Protein AF-A0A958JVI6-F1 (afdb_monomer)

Structure (mmCIF, N/CA/C/O backbone):
data_AF-A0A958JVI6-F1
#
_entry.id   AF-A0A958JVI6-F1
#
loop_
_atom_site.group_PDB
_atom_site.id
_atom_site.type_symbol
_atom_site.label_atom_id
_atom_site.label_alt_id
_atom_site.label_comp_id
_atom_site.label_asym_id
_atom_site.label_entity_id
_atom_site.label_seq_id
_atom_site.pdbx_PDB_ins_code
_atom_site.Cartn_x
_atom_site.Cartn_y
_atom_site.Cartn_z
_atom_site.occupancy
_atom_site.B_iso_or_equiv
_atom_site.auth_seq_id
_atom_site.auth_comp_id
_atom_site.auth_asym_id
_atom_site.auth_atom_id
_atom_site.pdbx_PDB_model_num
ATOM 1 N N . MET A 1 1 ? -18.789 2.880 24.953 1.00 51.75 1 MET A N 1
ATOM 2 C CA . MET A 1 1 ? -18.484 3.196 23.542 1.00 51.75 1 MET A CA 1
ATOM 3 C C . MET A 1 1 ? -17.590 4.427 23.553 1.00 51.75 1 MET A C 1
ATOM 5 O O . MET A 1 1 ? -18.011 5.427 24.120 1.00 51.75 1 MET A O 1
ATOM 9 N N . SER A 1 2 ? -16.331 4.330 23.118 1.00 53.97 2 SER A N 1
ATOM 10 C CA . SER A 1 2 ? -15.376 5.443 23.238 1.00 53.97 2 SER A CA 1
ATOM 11 C C . SER A 1 2 ? -15.710 6.560 22.229 1.00 53.97 2 SER A C 1
ATOM 13 O O . SER A 1 2 ? -15.977 6.256 21.068 1.00 53.97 2 SER A O 1
ATOM 15 N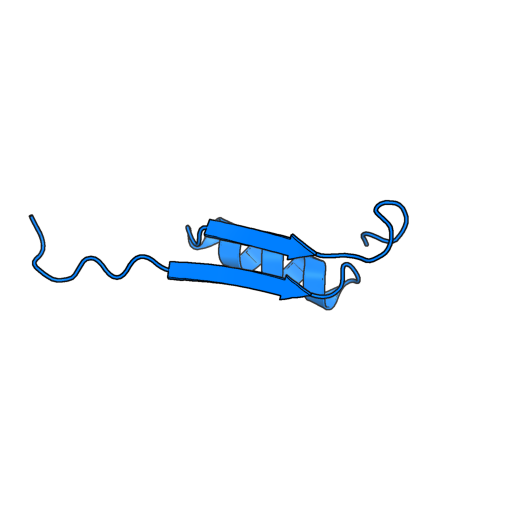 N . PRO A 1 3 ? -15.709 7.846 22.636 1.00 67.25 3 PRO A N 1
ATOM 16 C CA . PRO A 1 3 ? -16.175 8.971 21.810 1.00 67.25 3 PRO A CA 1
ATOM 17 C C . PRO A 1 3 ? -15.232 9.390 20.663 1.00 67.25 3 PRO A C 1
ATOM 19 O O . PRO A 1 3 ? -15.512 10.368 19.979 1.00 67.25 3 PRO A O 1
ATOM 22 N N . PHE A 1 4 ? -14.142 8.657 20.414 1.00 64.69 4 PHE A N 1
ATOM 23 C CA . PHE A 1 4 ? -13.170 8.963 19.360 1.00 64.69 4 PHE A CA 1
ATOM 24 C C . PHE A 1 4 ? -12.794 7.685 18.601 1.00 64.69 4 PHE A C 1
ATOM 26 O O . PHE A 1 4 ? -11.803 7.028 18.913 1.00 64.69 4 PHE A O 1
ATOM 33 N N . SER A 1 5 ? -13.616 7.294 17.625 1.00 64.62 5 SER A N 1
ATOM 34 C CA . SER A 1 5 ? -13.254 6.258 16.653 1.00 64.62 5 SER A CA 1
ATOM 35 C C . SER A 1 5 ? -12.640 6.941 15.435 1.00 64.62 5 SER A C 1
ATOM 37 O O . SER A 1 5 ? -13.352 7.440 14.568 1.00 64.62 5 SER A O 1
ATOM 39 N N . THR A 1 6 ? -11.312 7.012 15.389 1.00 67.62 6 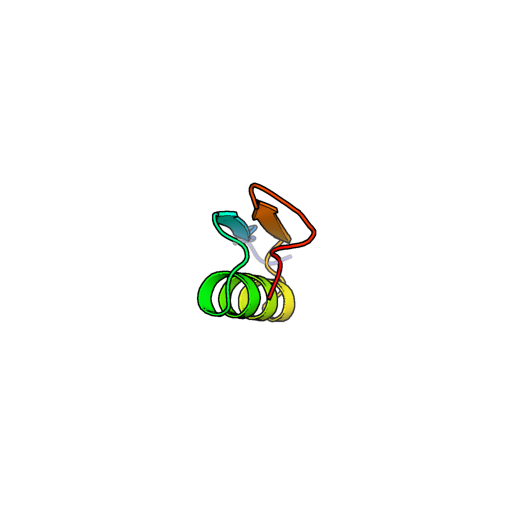THR A N 1
ATOM 40 C CA . THR A 1 6 ? -10.604 7.456 14.186 1.00 67.62 6 THR A CA 1
ATOM 41 C C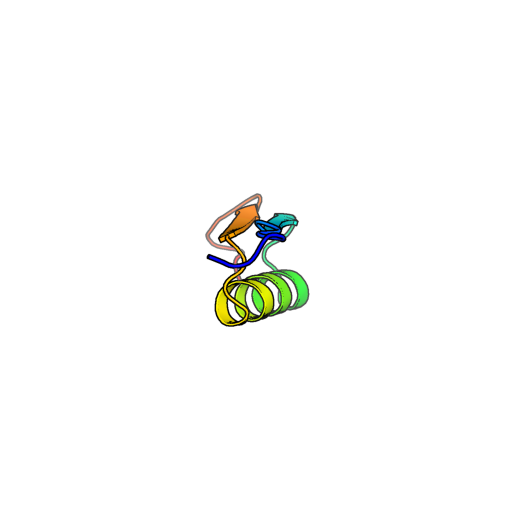 . THR A 1 6 ? -10.343 6.226 13.329 1.00 67.62 6 THR A C 1
ATOM 43 O O . THR A 1 6 ? -9.447 5.435 13.619 1.00 67.62 6 THR A O 1
ATOM 46 N N . SER A 1 7 ? -11.156 6.024 12.295 1.00 74.50 7 SER A N 1
ATOM 47 C CA . SER A 1 7 ? -10.901 4.981 11.303 1.00 74.50 7 SER A CA 1
ATOM 48 C C . SER A 1 7 ? -9.691 5.375 10.453 1.00 74.50 7 SER A C 1
ATOM 50 O O . SER A 1 7 ? -9.754 6.361 9.716 1.00 74.50 7 SER A O 1
ATOM 52 N N . SER A 1 8 ? -8.608 4.605 10.536 1.00 83.31 8 SER A N 1
ATOM 53 C CA . SER A 1 8 ? -7.413 4.815 9.716 1.00 83.31 8 SER A CA 1
ATOM 54 C C . SER A 1 8 ? -7.449 3.925 8.475 1.00 83.31 8 SER A C 1
ATOM 56 O O . SER A 1 8 ? -7.587 2.705 8.576 1.00 83.31 8 SER A O 1
ATOM 58 N N . ASN A 1 9 ? -7.285 4.545 7.307 1.00 96.06 9 ASN A N 1
ATOM 59 C CA . ASN A 1 9 ? -7.115 3.875 6.019 1.00 96.06 9 ASN A CA 1
ATOM 60 C C . ASN A 1 9 ? -5.798 4.340 5.393 1.00 96.06 9 ASN A C 1
ATOM 62 O O . ASN A 1 9 ? -5.411 5.496 5.570 1.00 96.06 9 ASN A O 1
ATOM 66 N N . ALA A 1 10 ? -5.137 3.471 4.636 1.00 96.88 10 ALA A N 1
ATOM 67 C CA . ALA A 1 10 ? -3.896 3.802 3.952 1.00 96.88 10 ALA A CA 1
ATOM 68 C C . ALA A 1 10 ? -3.853 3.237 2.531 1.00 96.88 10 ALA A C 1
ATOM 70 O O . ALA A 1 10 ? -4.338 2.139 2.257 1.00 96.88 10 ALA A O 1
ATOM 71 N N . ILE A 1 11 ? -3.225 3.993 1.630 1.00 98.06 11 ILE A N 1
ATOM 72 C CA . ILE A 1 11 ? -2.922 3.567 0.264 1.00 98.06 11 ILE A CA 1
ATOM 73 C C . ILE A 1 11 ? -1.414 3.700 0.065 1.00 98.06 11 ILE A C 1
ATOM 75 O O . ILE A 1 11 ? -0.863 4.790 0.206 1.00 98.06 11 ILE A O 1
ATOM 79 N N . VAL A 1 12 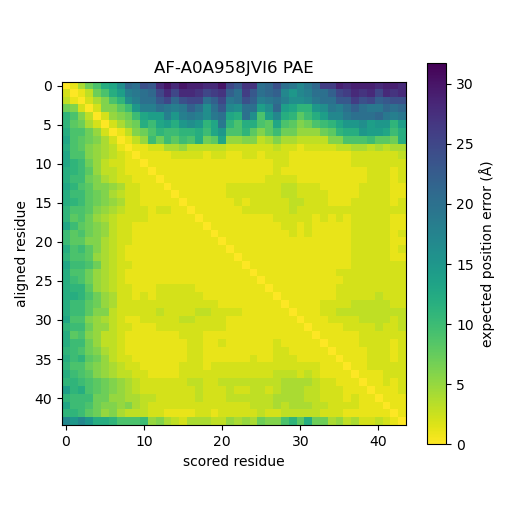? -0.755 2.595 -0.269 1.00 98.12 12 VAL A N 1
ATOM 80 C CA . VAL A 1 12 ? 0.675 2.542 -0.585 1.00 98.12 12 VAL A CA 1
ATOM 81 C C . VAL A 1 12 ? 0.830 2.396 -2.094 1.00 98.12 12 VAL A C 1
ATOM 83 O O . VAL A 1 12 ? 0.246 1.493 -2.691 1.00 98.12 12 VAL A O 1
ATOM 86 N N . ILE A 1 13 ? 1.604 3.284 -2.719 1.00 97.94 13 ILE A N 1
ATOM 87 C CA . ILE A 1 13 ? 1.842 3.285 -4.167 1.00 97.94 13 ILE A CA 1
ATOM 88 C C . ILE A 1 13 ? 3.282 2.837 -4.427 1.00 97.94 13 ILE A C 1
ATOM 90 O O . ILE A 1 13 ? 4.228 3.492 -3.997 1.00 97.94 13 ILE A O 1
ATOM 94 N N . GLY A 1 14 ? 3.432 1.735 -5.159 1.00 97.81 14 GLY A N 1
ATOM 95 C CA . GLY A 1 14 ? 4.700 1.064 -5.438 1.00 97.81 14 GLY A CA 1
ATOM 96 C C . GLY A 1 14 ? 4.850 -0.229 -4.633 1.00 97.81 14 GLY A C 1
ATOM 97 O O . GLY A 1 14 ? 4.729 -0.221 -3.415 1.00 97.81 14 GLY A O 1
ATOM 98 N N . GLY A 1 15 ? 5.116 -1.344 -5.322 1.00 97.81 15 GLY A N 1
ATOM 99 C CA . GLY A 1 15 ? 5.216 -2.688 -4.734 1.00 97.81 15 GLY A CA 1
ATOM 100 C C . GLY A 1 15 ? 6.636 -3.225 -4.530 1.00 97.81 15 GLY A C 1
ATOM 101 O O . GLY A 1 15 ? 6.776 -4.430 -4.384 1.00 97.81 15 GLY A O 1
ATOM 102 N N . GLY A 1 16 ? 7.670 -2.378 -4.553 1.00 97.56 16 GLY A N 1
ATOM 103 C CA . GLY A 1 16 ? 9.032 -2.808 -4.204 1.00 97.56 16 GLY A CA 1
ATOM 104 C C . GLY A 1 16 ? 9.229 -2.947 -2.689 1.00 97.56 16 GLY A C 1
ATOM 105 O O . GLY A 1 16 ? 8.337 -2.569 -1.927 1.00 97.56 16 GLY A O 1
ATOM 106 N N . HIS A 1 17 ? 10.417 -3.383 -2.263 1.00 97.44 17 HIS A N 1
ATOM 107 C CA . HIS A 1 17 ? 10.822 -3.588 -0.859 1.00 97.44 17 HIS A CA 1
ATOM 108 C C . HIS A 1 17 ? 10.169 -2.633 0.160 1.00 97.44 17 HIS A C 1
ATOM 110 O O . HIS A 1 17 ? 9.452 -3.063 1.061 1.00 97.44 17 HIS A O 1
ATOM 116 N N . ALA A 1 18 ? 10.350 -1.318 -0.014 1.00 98.00 18 ALA A N 1
ATOM 117 C CA . ALA A 1 18 ? 9.819 -0.321 0.917 1.00 98.00 18 ALA A CA 1
ATOM 118 C C . ALA A 1 18 ? 8.281 -0.271 0.945 1.00 98.00 18 ALA A C 1
ATOM 120 O O . ALA A 1 18 ? 7.679 -0.101 2.003 1.00 98.00 18 ALA A O 1
ATOM 121 N N . GLY A 1 19 ? 7.632 -0.422 -0.211 1.00 98.25 19 GLY A N 1
ATOM 122 C CA . GLY A 1 19 ? 6.175 -0.387 -0.312 1.00 98.25 19 GLY A CA 1
ATOM 123 C C . GLY A 1 19 ? 5.520 -1.624 0.298 1.00 98.25 19 GLY A C 1
ATOM 124 O O . GLY A 1 19 ? 4.520 -1.509 1.008 1.00 98.25 19 GLY A O 1
ATOM 125 N N . VAL A 1 20 ? 6.115 -2.801 0.091 1.00 98.12 20 VAL A N 1
ATOM 126 C CA . VAL A 1 20 ? 5.647 -4.051 0.708 1.00 98.12 20 VAL A CA 1
ATOM 127 C C . VAL A 1 20 ? 5.832 -4.015 2.225 1.00 98.12 20 VAL A C 1
ATOM 129 O O . VAL A 1 20 ? 4.894 -4.358 2.949 1.00 98.12 20 VAL A O 1
ATOM 132 N N . GLU A 1 21 ? 6.982 -3.546 2.724 1.00 98.31 21 GLU A N 1
ATOM 133 C CA . GLU A 1 21 ? 7.181 -3.368 4.168 1.00 98.31 21 GLU A CA 1
ATOM 134 C C . GLU A 1 21 ? 6.180 -2.376 4.766 1.00 98.31 21 GLU A C 1
ATOM 136 O O . GLU A 1 21 ? 5.538 -2.694 5.770 1.00 98.31 21 GLU A O 1
ATOM 141 N 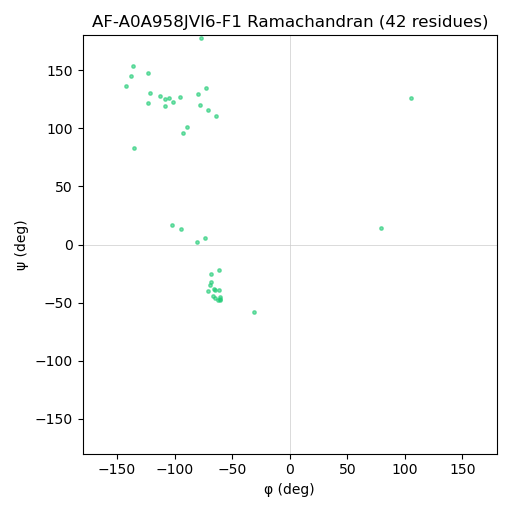N . ALA A 1 22 ? 5.979 -1.218 4.131 1.00 98.31 22 ALA A N 1
ATOM 142 C CA . ALA A 1 22 ? 5.026 -0.217 4.602 1.00 98.31 22 ALA A CA 1
ATOM 143 C C . ALA A 1 22 ? 3.592 -0.770 4.649 1.00 98.31 22 ALA A C 1
ATOM 145 O O . ALA A 1 22 ? 2.911 -0.643 5.670 1.00 98.31 22 ALA A O 1
ATOM 146 N N . ALA A 1 23 ? 3.137 -1.431 3.578 1.00 98.25 23 ALA A N 1
ATOM 147 C CA . ALA A 1 23 ? 1.792 -1.999 3.512 1.00 98.25 23 ALA A CA 1
ATOM 148 C C . ALA A 1 23 ? 1.582 -3.124 4.542 1.00 98.25 23 ALA A C 1
ATOM 150 O O . ALA A 1 23 ? 0.524 -3.209 5.176 1.00 98.25 23 ALA A O 1
ATOM 151 N N . SER A 1 24 ? 2.603 -3.961 4.746 1.00 98.12 24 SER A N 1
ATOM 152 C CA . SER A 1 24 ? 2.605 -5.023 5.757 1.00 98.12 24 SER A CA 1
ATOM 153 C C . SER A 1 24 ? 2.546 -4.450 7.176 1.00 98.12 24 SER A C 1
ATOM 155 O O . SER A 1 24 ? 1.728 -4.893 7.987 1.00 98.12 24 SER A O 1
ATOM 157 N N . ALA A 1 25 ? 3.353 -3.427 7.470 1.00 98.25 25 ALA A N 1
ATOM 158 C CA . ALA A 1 25 ? 3.373 -2.767 8.772 1.00 98.25 25 ALA A CA 1
ATOM 159 C C . ALA A 1 25 ? 2.021 -2.111 9.098 1.00 98.25 25 ALA A C 1
ATOM 161 O O . ALA A 1 25 ? 1.469 -2.350 10.171 1.00 98.25 25 ALA A O 1
ATOM 162 N N . LEU A 1 26 ? 1.441 -1.359 8.158 1.00 97.94 26 LEU A N 1
ATOM 163 C CA . LEU A 1 26 ? 0.130 -0.719 8.321 1.00 97.94 26 LEU A CA 1
ATOM 164 C C . LEU A 1 26 ? -0.989 -1.741 8.563 1.00 97.94 26 LEU A C 1
ATOM 166 O O . LEU A 1 26 ? -1.776 -1.591 9.499 1.00 97.94 26 LEU A O 1
ATOM 170 N N . SER A 1 27 ? -1.009 -2.826 7.785 1.00 96.88 27 SER A N 1
ATOM 171 C CA . SER A 1 27 ? -1.997 -3.901 7.950 1.00 96.88 27 SER A CA 1
ATOM 172 C C . SER A 1 27 ? -1.900 -4.560 9.332 1.00 96.88 27 SER A C 1
ATOM 174 O O . SER A 1 27 ? -2.920 -4.836 9.961 1.00 96.88 27 SER A O 1
ATOM 176 N N . ARG A 1 28 ? -0.680 -4.767 9.850 1.00 97.06 28 ARG A N 1
ATOM 177 C CA . ARG A 1 28 ? -0.439 -5.322 11.199 1.00 97.06 28 ARG A CA 1
ATOM 178 C C . ARG A 1 28 ? -0.854 -4.378 12.325 1.00 97.06 28 ARG A C 1
ATOM 180 O O . ARG A 1 28 ? -1.186 -4.848 13.408 1.00 97.06 28 ARG A O 1
ATOM 187 N N . LEU A 1 29 ? -0.866 -3.075 12.062 1.00 95.94 29 LEU A N 1
ATOM 188 C CA . LEU A 1 29 ? -1.386 -2.057 12.975 1.00 95.94 29 LEU A CA 1
ATOM 189 C C . LEU A 1 29 ? -2.920 -1.929 12.915 1.00 95.94 29 LEU A C 1
ATOM 191 O O . LEU A 1 29 ? -3.486 -1.079 13.598 1.00 95.94 29 LEU A O 1
ATOM 195 N N . GLY A 1 30 ? -3.602 -2.757 12.115 1.00 94.12 30 GLY A N 1
ATOM 196 C CA . GLY A 1 30 ? -5.059 -2.732 11.969 1.00 94.12 30 GLY A CA 1
ATOM 197 C C . GLY A 1 30 ? -5.572 -1.625 11.046 1.00 94.12 30 GLY A C 1
ATOM 198 O O . GLY A 1 30 ? -6.767 -1.333 11.047 1.00 94.12 30 GLY A O 1
ATOM 199 N N . VAL A 1 31 ? -4.692 -1.003 10.256 1.00 96.44 31 VAL A N 1
ATOM 200 C CA . VAL A 1 31 ? -5.073 -0.003 9.255 1.00 96.44 31 VAL A CA 1
ATOM 201 C C . VAL A 1 31 ? -5.593 -0.721 8.013 1.00 96.44 31 VAL A C 1
ATOM 203 O O . VAL A 1 31 ? -4.916 -1.594 7.463 1.00 96.44 31 VAL A O 1
ATOM 206 N N . SER A 1 32 ? -6.772 -0.329 7.528 1.00 96.44 32 SER A N 1
ATOM 207 C CA . SER A 1 32 ? -7.276 -0.816 6.240 1.00 96.44 32 SER A CA 1
ATOM 208 C C . SER A 1 32 ? -6.348 -0.329 5.127 1.00 96.44 32 SER A C 1
ATOM 210 O O . SER A 1 32 ? -6.262 0.874 4.871 1.00 96.44 32 SER A O 1
ATOM 212 N N . THR A 1 33 ? -5.600 -1.248 4.517 1.00 97.88 33 THR A N 1
ATOM 213 C CA . THR A 1 33 ? -4.458 -0.906 3.662 1.00 97.88 33 THR A CA 1
ATOM 214 C C . THR A 1 33 ? -4.635 -1.443 2.247 1.00 97.88 33 THR A C 1
ATOM 216 O O . THR A 1 33 ? -4.904 -2.626 2.050 1.00 97.88 33 THR A O 1
ATOM 219 N N . ILE A 1 34 ? -4.434 -0.577 1.254 1.00 98.12 34 ILE A N 1
ATO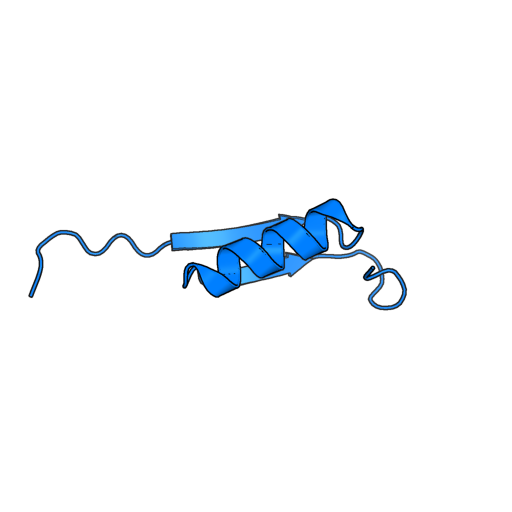M 220 C CA . ILE A 1 34 ? -4.427 -0.926 -0.170 1.00 98.12 34 ILE A CA 1
ATOM 221 C C . ILE A 1 34 ? -3.007 -0.742 -0.712 1.00 98.12 34 ILE A C 1
ATOM 223 O O . ILE A 1 34 ? -2.426 0.330 -0.566 1.00 98.12 34 ILE A O 1
ATOM 227 N N . LEU A 1 35 ? -2.461 -1.765 -1.374 1.00 98.25 35 LEU A N 1
ATOM 228 C CA . LEU A 1 35 ? -1.203 -1.678 -2.121 1.00 98.25 35 LEU A CA 1
ATOM 229 C C . LEU A 1 35 ? -1.502 -1.560 -3.619 1.00 98.25 35 LEU A C 1
ATOM 231 O O . LEU A 1 35 ? -2.141 -2.438 -4.199 1.00 98.25 35 LEU A O 1
ATOM 235 N N . VAL A 1 36 ? -1.006 -0.499 -4.248 1.00 98.06 36 VAL A N 1
ATOM 236 C CA . VAL A 1 36 ? -1.110 -0.263 -5.690 1.00 98.06 36 VAL A CA 1
ATOM 237 C C . VAL A 1 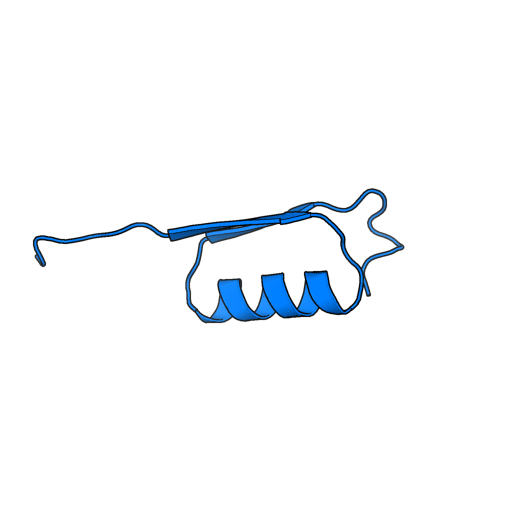36 ? 0.262 -0.453 -6.321 1.00 98.06 36 VAL A C 1
ATOM 239 O O . VAL A 1 36 ? 1.232 0.192 -5.934 1.00 98.06 36 VAL A O 1
ATOM 242 N N . THR A 1 37 ? 0.351 -1.316 -7.327 1.00 97.88 37 THR A N 1
ATOM 243 C CA . THR A 1 37 ? 1.566 -1.523 -8.125 1.00 97.88 37 THR A CA 1
ATOM 244 C C . THR A 1 37 ? 1.205 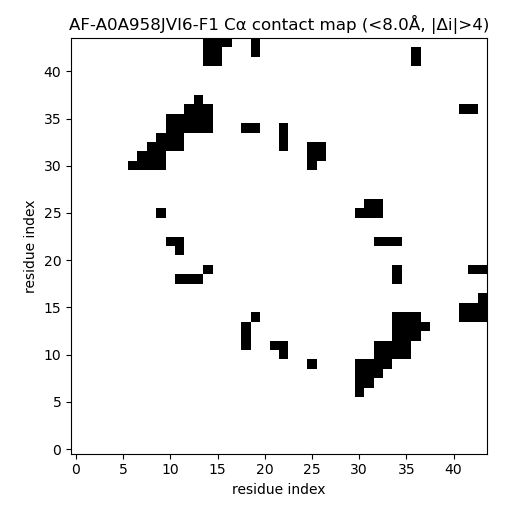-1.597 -9.605 1.00 97.88 37 THR A C 1
ATOM 246 O O . THR A 1 37 ? 0.088 -1.976 -9.952 1.00 97.88 37 THR A O 1
ATOM 249 N N . LEU A 1 38 ? 2.146 -1.245 -10.483 1.00 97.69 38 LEU A N 1
ATOM 250 C CA . LEU A 1 38 ? 1.936 -1.279 -11.935 1.00 97.69 38 LEU A CA 1
ATOM 251 C C . LEU A 1 38 ? 1.809 -2.709 -12.479 1.00 97.69 38 LEU A C 1
ATOM 253 O O . LEU A 1 38 ? 1.103 -2.933 -13.458 1.00 97.69 38 LEU A O 1
ATOM 257 N N . ARG A 1 39 ? 2.512 -3.670 -11.866 1.00 96.50 39 ARG A N 1
ATOM 258 C CA . ARG A 1 39 ? 2.506 -5.093 -12.237 1.00 96.50 39 ARG A CA 1
ATOM 259 C C . ARG A 1 39 ? 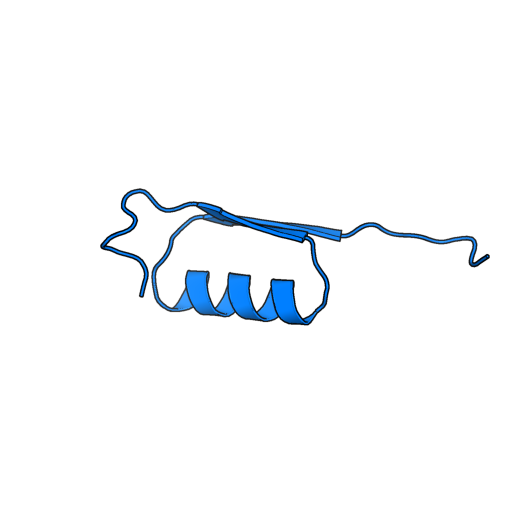2.566 -5.944 -10.980 1.00 96.50 39 ARG A C 1
ATOM 261 O O . ARG A 1 39 ? 3.358 -5.653 -10.083 1.00 96.50 39 ARG A O 1
ATOM 268 N N . ARG A 1 40 ? 1.760 -7.004 -10.917 1.00 95.75 40 ARG A N 1
ATOM 269 C CA . ARG A 1 40 ? 1.723 -7.907 -9.756 1.00 95.75 40 ARG A CA 1
ATOM 270 C C . ARG A 1 40 ? 3.011 -8.721 -9.652 1.00 95.75 40 ARG A C 1
ATOM 272 O O . ARG A 1 40 ? 3.489 -8.976 -8.556 1.00 95.75 40 ARG A O 1
ATOM 279 N N . GLU A 1 41 ? 3.579 -9.074 -10.799 1.00 97.12 41 GLU A N 1
ATOM 280 C CA . GLU A 1 41 ? 4.844 -9.806 -10.927 1.00 97.12 41 GLU A CA 1
ATOM 281 C C . GLU A 1 41 ? 6.038 -9.038 -10.336 1.00 97.12 41 GLU A C 1
ATOM 283 O O . GLU A 1 41 ? 7.045 -9.647 -10.001 1.00 97.12 41 GLU A O 1
ATOM 288 N N . GLY A 1 42 ? 5.928 -7.710 -10.206 1.00 92.94 42 GLY A N 1
ATOM 289 C CA . GLY A 1 42 ? 6.953 -6.848 -9.615 1.00 92.94 42 GLY A CA 1
ATOM 290 C C . GLY A 1 42 ? 6.758 -6.567 -8.124 1.00 92.94 42 GLY A C 1
ATOM 291 O O . GLY A 1 42 ? 7.346 -5.612 -7.629 1.00 92.94 42 GLY A O 1
ATOM 292 N N . ILE A 1 43 ? 5.885 -7.310 -7.433 1.00 96.31 43 ILE A N 1
ATOM 293 C CA . ILE A 1 43 ? 5.735 -7.203 -5.976 1.00 96.31 43 ILE A CA 1
ATOM 294 C C . ILE A 1 43 ? 6.889 -7.950 -5.307 1.00 96.31 43 ILE A C 1
ATOM 296 O O . ILE A 1 43 ? 7.026 -9.160 -5.496 1.00 96.31 43 ILE A O 1
ATOM 300 N N . GLY A 1 44 ? 7.679 -7.232 -4.511 1.00 89.06 44 GLY A N 1
ATOM 301 C CA . GLY A 1 44 ? 8.899 -7.735 -3.875 1.00 89.06 44 GLY A CA 1
ATOM 302 C C . GLY A 1 44 ? 9.857 -6.605 -3.555 1.00 89.06 44 GLY A C 1
ATOM 303 O O . GLY A 1 44 ? 10.368 -5.965 -4.501 1.00 89.06 44 GLY A O 1
#

pLDDT: mean 91.4, std 12.76, range [51.75, 98.31]

Foldseek 3Di:
DDPDDDQAEEEFEAQPPVSVVVQVVCVVVVHNYHYHYPDPVRRD

Secondary structure (DSSP, 8-state):
--S-----EEEEE--SHHHHHHHHHHHHTT-EEEEE-S-GGG--

Solvent-accessible surface area (backbone atoms only — not comparable to full-atom values): 2739 Å² total; per-residue (Å²): 132,78,96,75,81,80,85,56,71,48,77,36,80,43,29,37,59,70,33,47,51,51,45,51,52,40,42,74,73,69,28,53,60,45,80,43,54,98,48,79,91,58,56,84

Mean predicted aligned error: 4.81 Å

Radius of gyration: 12.76 Å; Cα contacts (8 Å, |Δi|>4): 57; chains: 1; bounding box: 29×19×36 Å

Nearest PDB structures (foldseek):
  1m32-assembly3_E  TM=7.792E-01  e=3.787E-01  Salmonella enterica subsp. enterica serovar Typhimurium
  8dp2-assembly1_A  TM=7.582E-01  e=1.154E+00  Pseudomonas aeruginosa PAO1
  2huu-assembly1_B  TM=7.632E-01  e=1.752E+00  Aedes aegypti

Sequence (44 aa):
MSPFSTSSNAIVIGGGHAGVEAASALSRLGVSTILVTLRREGIG